Protein AF-A0A6J0TXC7-F1 (afdb_monomer_lite)

Secondary structure (DSSP, 8-state):
--HHHHHHHHHHHHHHHHHHHH-----TTHHHHHHHHHHHHHHHHHHHHHHHHHHHHH--SHHHHHHHHHHTTTSGGGS-----SS--HHHHHHHHHHHHHHHH-TT---

Sequence (110 aa):
MSVAGLKKQFHKATQKVSEKVGGAEGTKLDEDFKEMERKVDVTSRAVMEIMTKTIEYLQPNPASRAKLSMLNTMSKIRGQEKGPGYPQAEALLAEAMLKFGRELGDDCNF

Structure (mmCIF, N/CA/C/O backbone):
data_AF-A0A6J0TXC7-F1
#
_entry.id   AF-A0A6J0TXC7-F1
#
loop_
_atom_site.group_PDB
_atom_site.id
_atom_site.type_symbol
_atom_site.label_atom_id
_atom_site.label_alt_id
_atom_site.label_comp_id
_atom_site.label_asym_id
_atom_site.label_entity_id
_atom_site.label_seq_id
_atom_site.pdbx_PDB_ins_code
_atom_site.Cartn_x
_atom_site.Cartn_y
_atom_site.Cartn_z
_atom_site.occupancy
_atom_site.B_iso_or_equiv
_atom_site.auth_seq_id
_atom_site.auth_comp_id
_atom_site.auth_asym_id
_atom_site.auth_atom_id
_atom_site.pdbx_PDB_model_num
ATOM 1 N N . MET A 1 1 ? -25.250 -21.467 71.289 1.00 49.56 1 MET A N 1
ATOM 2 C CA . MET A 1 1 ? -25.595 -20.636 70.113 1.00 49.56 1 MET A CA 1
ATOM 3 C C . MET A 1 1 ? -25.195 -21.387 68.850 1.00 49.56 1 MET A C 1
ATOM 5 O O . MET A 1 1 ? -24.074 -21.865 68.780 1.00 49.56 1 MET A O 1
ATOM 9 N N . SER A 1 2 ? -26.135 -21.606 67.927 1.00 54.31 2 SER A N 1
ATOM 10 C CA . SER A 1 2 ? -26.016 -22.598 66.844 1.00 54.31 2 SER A CA 1
ATOM 11 C C . SER A 1 2 ? -25.156 -22.110 65.669 1.00 54.31 2 SER A C 1
ATOM 13 O O . SER A 1 2 ? -25.415 -21.049 65.101 1.00 54.31 2 SER A O 1
ATOM 15 N N . VAL A 1 3 ? -24.177 -22.927 65.264 1.00 60.78 3 VAL A N 1
ATOM 16 C CA . VAL A 1 3 ? -23.263 -22.723 64.116 1.00 60.78 3 VAL A CA 1
ATOM 17 C C . VAL A 1 3 ? -24.025 -22.509 62.795 1.00 60.78 3 VAL A C 1
ATOM 19 O O . VAL A 1 3 ? -23.554 -21.813 61.894 1.00 60.78 3 VAL A O 1
ATOM 22 N N . ALA A 1 4 ? -25.255 -23.025 62.700 1.00 62.44 4 ALA A N 1
ATOM 23 C CA . ALA A 1 4 ? -26.138 -22.820 61.553 1.00 62.44 4 ALA A CA 1
ATOM 24 C C . ALA A 1 4 ? -26.588 -21.354 61.390 1.00 62.44 4 ALA A C 1
ATOM 26 O O . ALA A 1 4 ? -26.753 -20.876 60.267 1.00 62.44 4 ALA A O 1
ATOM 27 N N . GLY A 1 5 ? -26.741 -20.615 62.495 1.00 70.00 5 GLY A N 1
ATOM 28 C CA . GLY A 1 5 ? -27.095 -19.194 62.464 1.00 70.00 5 GLY A CA 1
ATOM 29 C C . GLY A 1 5 ? -25.975 -18.331 61.883 1.00 70.00 5 GLY A C 1
ATOM 30 O O . GLY A 1 5 ? -26.246 -17.412 61.113 1.00 70.00 5 GLY A O 1
ATOM 31 N N . LEU A 1 6 ? -24.717 -18.678 62.174 1.00 71.12 6 LEU A N 1
ATOM 32 C CA . LEU A 1 6 ? -23.540 -17.940 61.712 1.00 71.12 6 LEU A CA 1
ATOM 33 C C . LEU A 1 6 ? -23.332 -18.083 60.195 1.00 71.12 6 LEU A C 1
ATOM 35 O O . LEU A 1 6 ? -23.124 -17.084 59.509 1.00 71.12 6 LEU A O 1
ATOM 39 N N . LYS A 1 7 ? -23.490 -19.298 59.643 1.00 71.44 7 LYS A N 1
ATOM 40 C CA . LYS A 1 7 ? -23.459 -19.525 58.183 1.00 71.44 7 LYS A CA 1
ATOM 41 C C . LYS A 1 7 ? -24.547 -18.737 57.452 1.00 71.44 7 LYS A C 1
ATOM 43 O O . LYS A 1 7 ? -24.287 -18.158 56.400 1.00 71.44 7 LYS A O 1
ATOM 48 N N . LYS A 1 8 ? -25.753 -18.676 58.024 1.00 78.25 8 LYS A N 1
ATOM 49 C CA . LYS A 1 8 ? -26.885 -17.944 57.438 1.00 78.25 8 LYS A CA 1
ATOM 50 C C . LYS A 1 8 ? -26.640 -16.431 57.421 1.00 78.25 8 LYS A C 1
ATOM 52 O O . LYS A 1 8 ? -27.018 -15.764 56.463 1.00 78.25 8 LYS A O 1
ATOM 57 N N . GLN A 1 9 ? -25.970 -15.904 58.448 1.00 78.19 9 GLN A N 1
ATOM 58 C CA . GLN A 1 9 ? -25.542 -14.502 58.493 1.00 78.19 9 GLN A CA 1
ATOM 59 C C . GLN A 1 9 ? -24.419 -14.213 57.487 1.00 78.19 9 GLN A C 1
ATOM 61 O O . GLN A 1 9 ? -24.481 -13.199 56.797 1.00 78.19 9 GLN A O 1
ATOM 66 N N . PHE A 1 10 ? -23.455 -15.126 57.321 1.00 76.94 10 PHE A N 1
ATOM 67 C CA . PHE A 1 10 ? -22.400 -14.995 56.310 1.00 76.94 10 PHE A CA 1
ATOM 68 C C . PHE A 1 10 ? -22.957 -14.972 54.887 1.00 76.94 10 PHE A C 1
ATOM 70 O O . PHE A 1 10 ? -22.620 -14.075 54.127 1.00 76.94 10 PHE A O 1
ATOM 77 N N . HIS A 1 11 ? -23.868 -15.883 54.535 1.00 77.06 11 HIS A N 1
ATOM 78 C CA . HIS A 1 11 ? -24.515 -15.850 53.220 1.00 77.06 11 HIS A CA 1
ATOM 79 C C . HIS A 1 11 ? -25.343 -14.583 52.999 1.00 77.06 11 HIS A C 1
ATOM 81 O O . HIS A 1 11 ? -25.301 -14.025 51.910 1.00 77.06 11 HIS A O 1
ATOM 87 N N . LYS A 1 12 ? -26.023 -14.064 54.029 1.00 79.38 12 LYS A N 1
ATOM 88 C CA . LYS A 1 12 ? -26.710 -12.765 53.938 1.00 79.38 12 LYS A CA 1
ATOM 89 C C . LYS A 1 12 ? -25.747 -11.602 53.706 1.00 79.38 12 LYS A C 1
ATOM 91 O O . LYS A 1 12 ? -26.089 -10.673 52.980 1.00 79.38 12 LYS A O 1
ATOM 96 N N . ALA A 1 13 ? -24.569 -11.634 54.324 1.00 76.25 13 ALA A N 1
ATOM 97 C CA . ALA A 1 13 ? -23.537 -10.627 54.114 1.00 76.25 13 ALA A CA 1
ATOM 98 C C . ALA A 1 13 ? -22.942 -10.733 52.702 1.00 76.25 13 ALA A C 1
ATOM 100 O O . ALA A 1 13 ? -22.890 -9.730 51.998 1.00 76.25 13 ALA A O 1
ATOM 101 N N . THR A 1 14 ? -22.586 -11.939 52.252 1.00 74.81 14 THR A N 1
ATOM 102 C CA . THR A 1 14 ? -22.084 -12.191 50.893 1.00 74.81 14 THR A CA 1
ATOM 103 C C . THR A 1 14 ? -23.108 -11.802 49.834 1.00 74.81 14 THR A C 1
ATOM 105 O O . THR A 1 14 ? -22.744 -11.157 48.860 1.00 74.81 14 THR A O 1
ATOM 108 N N . GLN A 1 15 ? -24.389 -12.107 50.045 1.00 72.38 15 GLN A N 1
ATOM 109 C CA . GLN A 1 15 ? -25.463 -11.718 49.137 1.00 72.38 15 GLN A CA 1
ATOM 110 C C . GLN A 1 15 ? -25.644 -10.196 49.097 1.00 72.38 15 GLN A C 1
ATOM 112 O O . GLN A 1 15 ? -25.663 -9.626 48.015 1.00 72.38 15 GLN A O 1
ATOM 117 N N . LYS A 1 16 ? -25.655 -9.508 50.249 1.00 72.88 16 LYS A N 1
ATOM 118 C CA . LYS A 1 16 ? -25.703 -8.035 50.287 1.00 72.88 16 LYS A CA 1
ATOM 119 C C . LYS A 1 16 ? -24.500 -7.375 49.615 1.00 72.88 16 LYS A C 1
ATOM 121 O O . LYS A 1 16 ? -24.652 -6.304 49.038 1.00 72.88 16 LYS A O 1
ATOM 126 N N . VAL A 1 17 ? -23.312 -7.972 49.716 1.00 70.62 17 VAL A N 1
ATOM 127 C CA . VAL A 1 17 ? -22.106 -7.483 49.033 1.00 70.62 17 VAL A CA 1
ATOM 128 C C . VAL A 1 17 ? -22.197 -7.770 47.537 1.00 70.62 17 VAL A C 1
ATOM 130 O O . VAL A 1 17 ? -21.935 -6.874 46.752 1.00 70.62 17 VAL A O 1
ATOM 133 N N . SER A 1 18 ? -22.646 -8.956 47.126 1.00 67.62 18 SER A N 1
ATOM 134 C CA . SER A 1 18 ? -22.841 -9.301 45.714 1.00 67.62 18 SER A CA 1
ATOM 135 C C . SER A 1 18 ? -23.923 -8.451 45.048 1.00 67.62 18 SER A C 1
ATOM 137 O O . SER A 1 18 ? -23.771 -8.086 43.893 1.00 67.62 18 SER A O 1
ATOM 139 N N . GLU A 1 19 ? -24.989 -8.092 45.760 1.00 66.06 19 GLU A N 1
ATOM 140 C CA . GLU A 1 19 ? -26.047 -7.210 45.254 1.00 66.06 19 GLU A CA 1
ATOM 141 C C . GLU A 1 19 ? -25.601 -5.738 45.238 1.00 66.06 19 GLU A C 1
ATOM 143 O O . GLU A 1 19 ? -25.954 -5.006 44.322 1.00 66.06 19 GLU A O 1
ATOM 148 N N . LYS A 1 20 ? -24.769 -5.291 46.194 1.00 64.88 20 LYS A N 1
ATOM 149 C CA . LYS A 1 20 ? -24.193 -3.929 46.176 1.00 64.88 20 LYS A CA 1
ATOM 150 C C . LYS A 1 20 ? -23.044 -3.746 45.187 1.00 64.88 20 LYS A C 1
ATOM 152 O O . LYS A 1 20 ? -22.862 -2.641 44.693 1.00 64.88 20 LYS A O 1
ATOM 157 N N . VAL A 1 21 ? -22.235 -4.779 44.969 1.00 59.06 21 VAL A N 1
ATOM 158 C CA . VAL A 1 21 ? -21.021 -4.728 44.136 1.00 59.06 21 VAL A CA 1
ATOM 159 C C . VAL A 1 21 ? -21.298 -5.255 42.726 1.00 59.06 21 VAL A C 1
ATOM 161 O O . VAL A 1 21 ? -20.737 -4.738 41.771 1.00 59.06 21 VAL A O 1
ATOM 164 N N . GLY A 1 22 ? -22.183 -6.244 42.580 1.00 57.00 22 GLY A N 1
ATOM 165 C CA . GLY A 1 22 ? -22.575 -6.844 41.299 1.00 57.00 22 GLY A CA 1
ATOM 166 C C . GLY A 1 22 ? -23.926 -6.373 40.752 1.00 57.00 22 GLY A C 1
ATOM 167 O O . GLY A 1 22 ? -24.291 -6.773 39.655 1.00 57.00 22 GLY A O 1
ATOM 168 N N . GLY A 1 23 ? -24.666 -5.536 41.492 1.00 54.50 23 GLY A N 1
ATOM 169 C CA . GLY A 1 23 ? -25.916 -4.907 41.044 1.00 54.50 23 GLY A CA 1
ATOM 170 C C . GLY A 1 23 ? -25.723 -3.568 40.333 1.00 54.50 23 GLY A C 1
ATOM 171 O O . GLY A 1 23 ? -26.700 -2.874 40.062 1.00 54.50 23 GLY A O 1
ATOM 172 N N . ALA A 1 24 ? -24.477 -3.185 40.039 1.00 56.75 24 ALA A N 1
ATOM 173 C CA . ALA A 1 24 ? -24.224 -2.155 39.048 1.00 56.75 24 ALA A CA 1
ATOM 174 C C . ALA A 1 24 ? -24.585 -2.755 37.685 1.00 56.75 24 ALA A C 1
ATOM 176 O O . ALA A 1 24 ? -23.735 -3.320 37.000 1.00 56.75 24 ALA A O 1
ATOM 177 N N . GLU A 1 25 ? -25.871 -2.685 37.326 1.00 56.62 25 GLU A N 1
ATOM 178 C CA . GLU A 1 25 ? -26.272 -2.703 35.925 1.00 56.62 25 GLU A CA 1
ATOM 179 C C . GLU A 1 25 ? -25.296 -1.772 35.207 1.00 56.62 25 GLU A C 1
ATOM 181 O O . GLU A 1 25 ? -25.170 -0.602 35.589 1.00 56.62 25 GLU A O 1
ATOM 186 N N . GLY A 1 26 ? -24.520 -2.327 34.267 1.00 58.62 26 GLY A N 1
ATOM 187 C CA . GLY A 1 26 ? -23.581 -1.548 33.471 1.00 58.62 26 GLY A CA 1
ATOM 188 C C . GLY A 1 26 ? -24.291 -0.283 33.020 1.00 58.62 26 GLY A C 1
ATOM 189 O O . GLY A 1 26 ? -25.472 -0.322 32.654 1.00 58.62 26 GLY A O 1
ATOM 190 N N . THR A 1 27 ? -23.619 0.861 33.151 1.00 58.78 27 THR A N 1
ATOM 191 C CA . THR A 1 27 ? -24.238 2.129 32.765 1.00 58.78 27 THR A CA 1
ATOM 192 C C . THR A 1 27 ? -24.777 1.980 31.341 1.00 58.78 27 THR A C 1
ATOM 194 O O . THR A 1 27 ? -24.183 1.258 30.547 1.00 58.78 27 THR A O 1
ATOM 197 N N . LYS A 1 28 ? -25.894 2.628 30.988 1.00 58.88 28 LYS A N 1
ATOM 198 C CA . LYS A 1 28 ? -26.496 2.527 29.636 1.00 58.88 28 LYS A CA 1
ATOM 199 C C . LYS A 1 28 ? -25.488 2.686 28.483 1.00 58.88 28 LYS A C 1
ATOM 201 O O . LYS A 1 28 ? -25.760 2.234 27.382 1.00 58.88 28 LYS A O 1
ATOM 206 N N . LEU A 1 29 ? -24.359 3.331 28.765 1.00 61.84 29 LEU A N 1
ATOM 207 C CA . LEU A 1 29 ? -23.272 3.637 27.852 1.00 61.84 29 LEU A CA 1
ATOM 208 C C . LEU A 1 29 ? -22.222 2.517 27.724 1.00 61.84 29 LEU A C 1
ATOM 210 O O . LEU A 1 29 ? -21.389 2.616 26.836 1.00 61.84 29 LEU A O 1
ATOM 214 N N . ASP A 1 30 ? -22.212 1.470 28.558 1.00 73.69 30 ASP A N 1
ATOM 215 C CA . ASP A 1 30 ? -21.199 0.396 28.497 1.00 73.69 30 ASP A CA 1
ATOM 216 C C . ASP A 1 30 ? -21.228 -0.341 27.154 1.00 73.69 30 ASP A C 1
ATOM 218 O O . ASP A 1 30 ? -20.181 -0.620 26.571 1.00 73.69 30 ASP A O 1
ATOM 222 N N . GLU A 1 31 ? -22.422 -0.637 26.639 1.00 79.38 31 GLU A N 1
ATOM 223 C CA . GLU A 1 31 ? -22.571 -1.257 25.320 1.00 79.38 31 GLU A CA 1
ATOM 224 C C . GLU A 1 31 ? -22.187 -0.285 24.195 1.00 79.38 31 GLU A C 1
ATOM 226 O O . GLU A 1 31 ? -21.511 -0.692 23.250 1.00 79.38 31 GLU A O 1
ATOM 231 N N . ASP A 1 32 ? -22.494 1.010 24.339 1.00 82.81 32 ASP A N 1
ATOM 232 C CA . ASP A 1 32 ? -22.060 2.046 23.392 1.00 82.81 32 ASP A CA 1
ATOM 233 C C . ASP A 1 32 ? -20.527 2.185 23.381 1.00 82.81 32 ASP A C 1
ATOM 235 O O . ASP A 1 32 ? -19.914 2.298 22.318 1.00 82.81 32 ASP A O 1
ATOM 239 N N . PHE A 1 33 ? -19.878 2.134 24.550 1.00 84.56 33 PHE A N 1
ATOM 240 C CA . PHE A 1 33 ? -18.421 2.172 24.680 1.00 84.56 33 PHE A CA 1
ATOM 241 C C . PHE A 1 33 ? -17.766 0.937 24.070 1.00 84.56 33 PHE A C 1
ATOM 243 O O . PHE A 1 33 ? -16.805 1.088 23.316 1.00 84.56 33 PHE A O 1
ATOM 250 N N . LYS A 1 34 ? -18.306 -0.264 24.310 1.00 87.38 34 LYS A N 1
ATOM 251 C CA . LYS A 1 34 ? -17.825 -1.496 23.663 1.00 87.38 34 LYS A CA 1
ATOM 252 C C . LYS A 1 34 ? -18.015 -1.454 22.149 1.00 87.38 34 LYS A C 1
ATOM 254 O O . LYS A 1 34 ? -17.144 -1.898 21.400 1.00 87.38 34 LYS A O 1
ATOM 259 N N . GLU A 1 35 ? -19.134 -0.916 21.664 1.00 87.62 35 GLU A N 1
ATOM 260 C CA . GLU A 1 35 ? -19.368 -0.786 20.227 1.00 87.62 35 GLU A CA 1
ATOM 261 C C . GLU A 1 35 ? -18.406 0.229 19.594 1.00 87.62 35 GLU A C 1
ATOM 263 O O . GLU A 1 35 ? -17.851 -0.034 18.521 1.00 87.62 35 GLU A O 1
ATOM 268 N N . MET A 1 36 ? -18.173 1.366 20.255 1.00 89.31 36 MET A N 1
ATOM 269 C CA . MET A 1 36 ? -17.193 2.364 19.827 1.00 89.31 36 MET A CA 1
ATOM 270 C C . MET A 1 36 ? -15.777 1.792 19.822 1.00 89.31 36 MET A C 1
ATOM 272 O O . MET A 1 36 ? -15.078 1.944 18.822 1.00 89.31 36 MET A O 1
ATOM 276 N N . GLU A 1 37 ? -15.372 1.085 20.875 1.00 87.75 37 GLU A N 1
ATOM 277 C CA . GLU A 1 37 ? -14.077 0.405 20.951 1.00 87.75 37 GLU A CA 1
ATOM 278 C C . GLU A 1 37 ? -13.908 -0.570 19.781 1.00 87.75 37 GLU A C 1
ATOM 280 O O . GLU A 1 37 ? -12.921 -0.498 19.047 1.00 87.75 37 GLU A O 1
ATOM 285 N N . ARG A 1 38 ? -14.918 -1.409 19.518 1.00 93.25 38 ARG A N 1
ATOM 286 C CA . ARG A 1 38 ? -14.912 -2.337 18.382 1.00 93.25 38 ARG A CA 1
ATOM 287 C C . ARG A 1 38 ? -14.780 -1.607 17.044 1.00 93.25 38 ARG A C 1
ATOM 289 O O . ARG A 1 38 ? -14.025 -2.047 16.179 1.00 93.25 38 ARG A O 1
ATOM 296 N N . LYS A 1 39 ? -15.518 -0.510 16.840 1.00 91.50 39 LYS A N 1
ATOM 297 C CA . LYS A 1 39 ? -15.447 0.290 15.604 1.00 91.50 39 LYS A CA 1
ATOM 298 C C . LYS A 1 39 ? -14.067 0.915 15.425 1.00 91.50 39 LYS A C 1
ATOM 300 O O . LYS A 1 39 ? -13.539 0.884 14.314 1.00 91.50 39 LYS A O 1
ATOM 305 N N . VAL A 1 40 ? -13.479 1.450 16.492 1.00 92.62 40 VAL A N 1
ATOM 306 C CA . VAL A 1 40 ? -12.137 2.043 16.467 1.00 92.62 40 VAL A CA 1
ATOM 307 C C . VAL A 1 40 ? -11.081 0.981 16.169 1.00 92.62 40 VAL A C 1
ATOM 309 O O . VAL A 1 40 ? -10.249 1.202 15.292 1.00 92.62 40 VAL A O 1
ATOM 312 N N . ASP A 1 41 ? -11.147 -0.187 16.810 1.00 89.50 41 ASP A N 1
ATOM 313 C CA . ASP A 1 41 ? -10.219 -1.293 16.553 1.00 89.50 41 ASP A CA 1
ATOM 314 C C . ASP A 1 41 ? -10.281 -1.771 15.093 1.00 89.50 41 ASP A C 1
ATOM 316 O O . ASP A 1 41 ? -9.260 -1.852 14.406 1.00 89.50 41 ASP A O 1
ATOM 320 N N . VAL A 1 42 ? -11.491 -2.014 14.575 1.00 93.00 42 VAL A N 1
ATOM 321 C CA . VAL A 1 42 ? -11.686 -2.417 13.174 1.00 93.00 42 VAL A CA 1
ATOM 322 C C . VAL A 1 42 ? -11.180 -1.338 12.219 1.00 93.00 42 VAL A C 1
ATOM 324 O O . VAL A 1 42 ? -10.506 -1.657 11.241 1.00 93.00 42 VAL A O 1
ATOM 327 N N . THR A 1 43 ? -11.457 -0.066 12.508 1.00 88.19 43 THR A N 1
ATOM 328 C CA . THR A 1 43 ? -10.995 1.056 11.678 1.00 88.19 43 THR A CA 1
ATOM 329 C C . THR A 1 43 ? -9.472 1.144 11.675 1.00 88.19 43 THR A C 1
ATOM 331 O O . THR A 1 43 ? -8.875 1.295 10.614 1.00 88.19 43 THR A O 1
ATOM 334 N N . SER A 1 44 ? -8.831 0.994 12.835 1.00 87.50 44 SER A N 1
ATOM 335 C CA . SER A 1 44 ? -7.372 1.015 12.967 1.00 87.50 44 SER A CA 1
ATOM 336 C C . SER A 1 44 ? -6.719 -0.080 12.121 1.00 87.50 44 SER A C 1
ATOM 338 O O . SER A 1 44 ? -5.831 0.197 11.310 1.00 87.50 44 SER A O 1
ATOM 340 N N . ARG A 1 45 ? -7.226 -1.317 12.224 1.00 90.25 45 ARG A N 1
ATOM 341 C CA . ARG A 1 45 ? -6.746 -2.447 11.417 1.00 90.25 45 ARG A CA 1
ATOM 342 C C . ARG A 1 45 ? -6.977 -2.223 9.923 1.00 90.25 45 ARG A C 1
ATOM 344 O O . ARG A 1 45 ? -6.052 -2.410 9.136 1.00 90.25 45 ARG A O 1
ATOM 351 N N . ALA A 1 46 ? -8.164 -1.752 9.541 1.00 87.62 46 ALA A N 1
ATOM 352 C CA . ALA A 1 46 ? -8.499 -1.470 8.148 1.00 87.62 46 ALA A CA 1
ATOM 353 C C . ALA A 1 46 ? -7.592 -0.389 7.540 1.00 87.62 46 ALA A C 1
ATOM 355 O O . ALA A 1 46 ? -7.105 -0.555 6.425 1.00 87.62 46 ALA A O 1
ATOM 356 N N . VAL A 1 47 ? -7.311 0.693 8.272 1.00 89.06 47 VAL A N 1
ATOM 357 C CA . VAL A 1 47 ? -6.415 1.763 7.806 1.00 89.06 47 VAL A CA 1
ATOM 358 C C . VAL A 1 47 ? -5.006 1.226 7.552 1.00 89.06 47 VAL A C 1
ATOM 360 O O . VAL A 1 47 ? -4.434 1.498 6.495 1.00 89.06 47 VAL A O 1
ATOM 363 N N . MET A 1 48 ? -4.452 0.432 8.474 1.00 84.88 48 MET A N 1
ATOM 364 C CA . MET A 1 48 ? -3.119 -0.158 8.292 1.00 84.88 48 MET A CA 1
ATOM 365 C C . MET A 1 48 ? -3.067 -1.121 7.102 1.00 84.88 48 MET A C 1
ATOM 367 O O . MET A 1 48 ? -2.107 -1.100 6.325 1.00 84.88 48 MET A O 1
ATOM 371 N N . GLU A 1 49 ? -4.094 -1.952 6.938 1.00 87.06 49 GLU A N 1
ATOM 372 C CA . GLU A 1 49 ? -4.150 -2.934 5.859 1.00 87.06 49 GLU A CA 1
ATOM 373 C C . GLU A 1 49 ? -4.316 -2.262 4.493 1.00 87.06 49 GLU A C 1
ATOM 375 O O . GLU A 1 49 ? -3.541 -2.541 3.578 1.00 87.06 49 GLU A O 1
ATOM 380 N N . ILE A 1 50 ? -5.249 -1.313 4.366 1.00 88.06 50 ILE A N 1
ATOM 381 C CA . ILE A 1 50 ? -5.462 -0.544 3.133 1.00 88.06 50 ILE A CA 1
ATOM 382 C C . ILE A 1 50 ? -4.189 0.207 2.749 1.00 88.06 50 ILE A C 1
ATOM 384 O O . ILE A 1 50 ? -3.793 0.183 1.583 1.00 88.06 50 ILE A O 1
ATOM 388 N N . MET A 1 51 ? -3.516 0.844 3.709 1.00 77.81 51 MET A N 1
ATOM 389 C CA . MET A 1 51 ? -2.270 1.562 3.448 1.00 77.81 51 MET A CA 1
ATOM 390 C C . MET A 1 51 ? -1.184 0.612 2.933 1.00 77.81 51 MET A C 1
ATOM 392 O O . MET A 1 51 ? -0.565 0.886 1.904 1.00 77.81 51 MET A O 1
ATOM 396 N N . THR A 1 52 ? -0.999 -0.533 3.596 1.00 78.75 52 THR A N 1
ATOM 397 C CA . THR A 1 52 ? -0.044 -1.569 3.171 1.00 78.75 52 THR A CA 1
ATOM 398 C C . THR A 1 52 ? -0.353 -2.067 1.762 1.00 78.75 52 THR A C 1
ATOM 400 O O . THR A 1 52 ? 0.523 -2.057 0.898 1.00 78.75 52 THR A O 1
ATOM 403 N N . LYS A 1 53 ? -1.608 -2.440 1.493 1.00 82.19 53 LYS A N 1
ATOM 404 C CA . LYS A 1 53 ? -2.044 -2.957 0.189 1.00 82.19 53 LYS A CA 1
ATOM 405 C C . LYS A 1 53 ? -1.923 -1.918 -0.921 1.00 82.19 53 LYS A C 1
ATOM 407 O O . LYS A 1 53 ? -1.534 -2.257 -2.033 1.00 82.19 53 LYS A O 1
ATOM 412 N N . THR A 1 54 ? -2.178 -0.650 -0.614 1.00 78.94 54 THR A N 1
ATOM 413 C CA . THR A 1 54 ? -1.988 0.457 -1.560 1.00 78.94 54 THR A CA 1
ATOM 414 C C . THR A 1 54 ? -0.509 0.632 -1.909 1.00 78.94 54 THR A C 1
ATOM 416 O O . THR A 1 54 ? -0.168 0.788 -3.078 1.00 78.94 54 THR A O 1
ATOM 419 N N . ILE A 1 55 ? 0.390 0.549 -0.923 1.00 78.00 55 ILE A N 1
ATOM 420 C CA . ILE A 1 55 ? 1.843 0.610 -1.143 1.00 78.00 55 ILE A CA 1
ATOM 421 C C . ILE A 1 55 ? 2.333 -0.592 -1.970 1.00 78.00 55 ILE A C 1
ATOM 423 O O . ILE A 1 55 ? 3.158 -0.425 -2.868 1.00 78.00 55 ILE A O 1
ATOM 427 N N . GLU A 1 56 ? 1.816 -1.794 -1.701 1.00 76.50 56 GLU A N 1
ATOM 428 C CA . GLU A 1 56 ? 2.107 -3.004 -2.484 1.00 76.50 56 GLU A CA 1
ATOM 429 C C . GLU A 1 56 ? 1.623 -2.896 -3.933 1.00 76.50 56 GLU A C 1
ATOM 431 O O . GLU A 1 56 ? 2.352 -3.293 -4.840 1.00 76.50 56 GLU A O 1
ATOM 436 N N . TYR A 1 57 ? 0.430 -2.333 -4.147 1.00 75.69 57 TYR A N 1
ATOM 437 C CA . TYR A 1 57 ? -0.147 -2.111 -5.472 1.00 75.69 57 TYR A CA 1
ATOM 438 C C . TYR A 1 57 ? 0.646 -1.079 -6.278 1.00 75.69 57 TYR A C 1
ATOM 440 O O . TYR A 1 57 ? 1.004 -1.331 -7.425 1.00 75.69 57 TYR A O 1
ATOM 448 N N . LEU A 1 58 ? 0.962 0.068 -5.669 1.00 75.75 58 LEU A N 1
ATOM 449 C CA . LEU A 1 58 ? 1.727 1.128 -6.327 1.00 75.75 58 LEU A CA 1
ATOM 450 C C . LEU A 1 58 ? 3.162 0.699 -6.630 1.00 75.75 58 LEU A C 1
ATOM 452 O O . LEU A 1 58 ? 3.754 1.187 -7.588 1.00 75.75 58 LEU A O 1
ATOM 456 N N . GLN A 1 59 ? 3.748 -0.161 -5.794 1.00 80.00 59 GLN A N 1
ATOM 457 C CA . GLN A 1 59 ? 5.120 -0.636 -5.946 1.00 80.00 59 GLN A CA 1
ATOM 458 C C . GLN A 1 59 ? 5.202 -2.149 -5.680 1.00 80.00 59 GLN A C 1
ATOM 460 O O . GLN A 1 59 ? 5.537 -2.587 -4.566 1.00 80.00 59 GLN A O 1
ATOM 465 N N . PRO A 1 60 ? 4.947 -2.975 -6.716 1.00 78.50 60 PRO A N 1
ATOM 466 C CA . PRO A 1 60 ? 5.038 -4.431 -6.612 1.00 78.50 60 PRO A CA 1
ATOM 467 C C . PRO A 1 60 ? 6.458 -4.916 -6.298 1.00 78.50 60 PRO A C 1
ATOM 469 O O . PRO A 1 60 ? 6.629 -5.920 -5.609 1.00 78.50 60 PRO A O 1
ATOM 472 N N . ASN A 1 61 ? 7.482 -4.178 -6.744 1.00 80.31 61 ASN A N 1
ATOM 473 C CA . ASN A 1 61 ? 8.884 -4.482 -6.468 1.00 80.31 61 ASN A CA 1
ATOM 474 C C . ASN A 1 61 ? 9.249 -4.171 -4.994 1.00 80.31 61 ASN A C 1
ATOM 476 O O . ASN A 1 61 ? 9.198 -3.001 -4.597 1.00 80.31 61 ASN A O 1
ATOM 480 N N . PRO A 1 62 ? 9.697 -5.164 -4.194 1.00 79.19 62 PRO A N 1
ATOM 481 C CA . PRO A 1 62 ? 10.081 -4.966 -2.793 1.00 79.19 62 PRO A CA 1
ATOM 482 C C . PRO A 1 62 ? 11.180 -3.913 -2.570 1.00 79.19 62 PRO A C 1
ATOM 484 O O . PRO A 1 62 ? 11.134 -3.176 -1.585 1.00 79.19 62 PRO A O 1
ATOM 487 N N . ALA A 1 63 ? 12.147 -3.798 -3.488 1.00 74.81 63 ALA A N 1
ATOM 488 C CA . ALA A 1 63 ? 13.251 -2.843 -3.365 1.00 74.81 63 ALA A CA 1
ATOM 489 C C . ALA A 1 63 ? 12.785 -1.389 -3.565 1.00 74.81 63 ALA A C 1
ATOM 491 O O . ALA A 1 63 ? 13.189 -0.490 -2.824 1.00 74.81 63 ALA A O 1
ATOM 492 N N . SER A 1 64 ? 11.895 -1.161 -4.535 1.00 71.56 64 SER A N 1
ATOM 493 C CA . SER A 1 64 ? 11.265 0.144 -4.776 1.00 71.56 64 SER A CA 1
ATOM 494 C C . SER A 1 64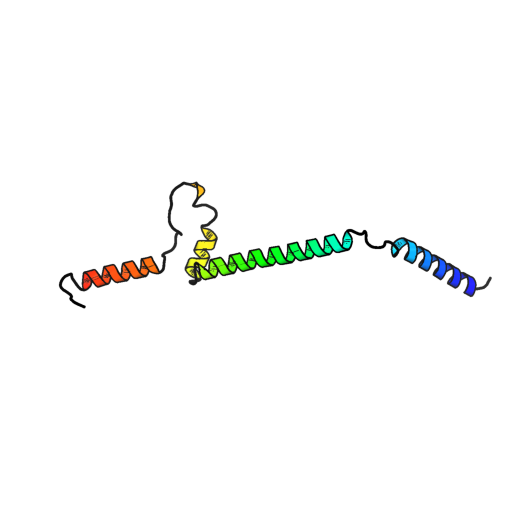 ? 10.295 0.514 -3.650 1.00 71.56 64 SER A C 1
ATOM 496 O O . SER A 1 64 ? 10.259 1.661 -3.205 1.00 71.56 64 SER A O 1
ATOM 498 N N . ARG A 1 65 ? 9.575 -0.475 -3.106 1.00 76.38 65 ARG A N 1
ATOM 499 C CA . ARG A 1 65 ? 8.647 -0.305 -1.980 1.00 76.38 65 ARG A CA 1
ATOM 500 C C . ARG A 1 65 ? 9.329 0.200 -0.710 1.00 76.38 65 ARG A C 1
ATOM 502 O O . ARG A 1 65 ? 8.840 1.141 -0.087 1.00 76.38 65 ARG A O 1
ATOM 509 N N . ALA A 1 66 ? 10.468 -0.391 -0.343 1.00 74.00 66 ALA A N 1
ATOM 510 C CA . ALA A 1 66 ? 11.235 0.038 0.827 1.00 74.00 66 ALA A CA 1
ATOM 511 C C . ALA A 1 66 ? 11.649 1.517 0.723 1.00 74.00 66 ALA A C 1
ATOM 513 O O . ALA A 1 66 ? 11.572 2.260 1.701 1.00 74.00 66 ALA A O 1
ATOM 514 N N . LYS A 1 67 ? 12.010 1.972 -0.484 1.00 70.25 67 LYS A N 1
ATOM 515 C CA . LYS A 1 67 ? 12.367 3.372 -0.742 1.00 70.25 67 LYS A CA 1
ATOM 516 C C . LYS A 1 67 ? 11.153 4.308 -0.715 1.00 70.25 67 LYS A C 1
ATOM 518 O O . LYS A 1 67 ? 11.263 5.395 -0.154 1.00 70.25 67 LYS A O 1
ATOM 523 N N . LEU A 1 68 ? 9.990 3.885 -1.223 1.00 69.25 68 LEU A N 1
ATOM 524 C CA . LEU A 1 68 ? 8.739 4.653 -1.113 1.00 69.25 68 LEU A CA 1
ATOM 525 C C . LEU A 1 68 ? 8.357 4.906 0.355 1.00 69.25 68 LEU A C 1
ATOM 527 O O . LEU A 1 68 ? 7.991 6.026 0.710 1.00 69.25 68 LEU A O 1
ATOM 531 N N . SER A 1 69 ? 8.505 3.896 1.220 1.00 66.50 69 SER A N 1
ATOM 532 C CA . SER A 1 69 ? 8.244 4.042 2.658 1.00 66.50 69 SER A CA 1
ATOM 533 C C . SER A 1 69 ? 9.158 5.073 3.334 1.00 66.50 69 SER A C 1
ATOM 535 O O . SER A 1 69 ? 8.758 5.666 4.332 1.00 66.50 69 SER A O 1
ATOM 537 N N . MET A 1 70 ? 10.369 5.298 2.811 1.00 65.62 70 MET A N 1
ATOM 538 C CA . MET A 1 70 ? 11.345 6.238 3.380 1.00 65.62 70 MET A CA 1
ATOM 539 C C . MET A 1 70 ? 11.187 7.682 2.872 1.00 65.62 70 MET A C 1
ATOM 541 O O . MET A 1 70 ? 11.669 8.610 3.518 1.00 65.62 70 MET A O 1
ATOM 545 N N . LEU A 1 71 ? 10.520 7.905 1.734 1.00 59.69 71 LEU A N 1
ATOM 546 C CA . LEU A 1 71 ? 10.550 9.201 1.036 1.00 59.69 71 LEU A CA 1
ATOM 547 C C . LEU A 1 71 ? 9.350 10.118 1.299 1.00 59.69 71 LEU A C 1
ATOM 549 O O . LEU A 1 71 ? 9.394 11.298 0.944 1.00 59.69 71 LEU A O 1
ATOM 553 N N . ASN A 1 72 ? 8.307 9.629 1.972 1.00 56.59 72 ASN A N 1
ATOM 554 C CA . ASN A 1 72 ? 7.073 10.393 2.163 1.00 56.59 72 ASN A CA 1
ATOM 555 C C . ASN A 1 72 ? 7.140 11.501 3.231 1.00 56.59 72 ASN A C 1
ATOM 557 O O . ASN A 1 72 ? 6.265 12.364 3.231 1.00 56.59 72 ASN A O 1
ATOM 561 N N . THR A 1 73 ? 8.171 11.556 4.082 1.00 55.75 73 THR A N 1
ATOM 562 C CA . THR A 1 73 ? 8.188 12.521 5.203 1.00 55.75 73 THR A CA 1
ATOM 563 C C . THR A 1 73 ? 9.005 13.794 4.938 1.00 55.75 73 THR A C 1
ATOM 565 O O . THR A 1 73 ? 8.730 14.816 5.553 1.00 55.75 73 THR A O 1
ATOM 568 N N . MET A 1 74 ? 9.986 13.791 4.023 1.00 49.41 74 MET A N 1
ATOM 569 C CA . MET A 1 74 ? 10.977 14.889 3.941 1.00 49.41 74 MET A CA 1
ATOM 570 C C . MET A 1 74 ? 11.071 15.616 2.586 1.00 49.41 74 MET A C 1
ATOM 572 O O . MET A 1 74 ? 11.553 16.747 2.543 1.00 49.41 74 MET A O 1
ATOM 576 N N . SER A 1 75 ? 10.592 15.039 1.477 1.00 52.50 75 SER A N 1
ATOM 577 C CA . SER A 1 75 ? 10.854 15.606 0.136 1.00 52.50 75 SER A CA 1
ATOM 578 C C . SER A 1 75 ? 9.841 16.661 -0.335 1.00 52.50 75 SER A C 1
ATOM 580 O O . SER A 1 75 ? 10.201 17.543 -1.111 1.00 52.50 75 SER A O 1
ATOM 582 N N . LYS A 1 76 ? 8.593 16.640 0.158 1.00 55.47 76 LYS A N 1
ATOM 583 C CA . LYS A 1 76 ? 7.523 17.546 -0.319 1.00 55.47 76 LYS A CA 1
ATOM 584 C C . LYS A 1 76 ? 7.577 18.968 0.261 1.00 55.47 76 LYS A C 1
ATOM 586 O O . LYS A 1 76 ? 6.958 19.867 -0.292 1.00 55.47 76 LYS A O 1
ATOM 591 N N . ILE A 1 77 ? 8.335 19.197 1.336 1.00 56.41 77 ILE A N 1
ATOM 592 C CA . ILE A 1 77 ? 8.390 20.498 2.036 1.00 56.41 77 ILE A CA 1
ATOM 593 C C . ILE A 1 77 ? 9.212 21.545 1.259 1.00 56.41 77 ILE A C 1
ATOM 595 O O . ILE A 1 77 ? 9.015 22.743 1.433 1.00 56.41 77 ILE A O 1
ATOM 599 N N . ARG A 1 78 ? 10.122 21.121 0.370 1.00 58.38 78 ARG A N 1
ATOM 600 C CA . ARG A 1 78 ? 11.064 22.021 -0.325 1.00 58.38 78 ARG A CA 1
ATOM 601 C C . ARG A 1 78 ? 10.656 22.452 -1.738 1.00 58.38 78 ARG A C 1
ATOM 603 O O . ARG A 1 78 ? 11.454 23.106 -2.401 1.00 58.38 78 ARG A O 1
ATOM 610 N N . GLY A 1 79 ? 9.462 22.092 -2.216 1.00 53.50 79 GLY A N 1
ATOM 611 C CA . GLY A 1 79 ? 8.958 22.532 -3.529 1.00 53.50 79 GLY A CA 1
ATOM 612 C C . GLY A 1 79 ? 9.742 22.015 -4.746 1.00 53.50 79 GLY A C 1
ATOM 613 O O . GLY A 1 79 ? 9.484 22.443 -5.864 1.00 53.50 79 GLY A O 1
ATOM 614 N N . GLN A 1 80 ? 10.689 21.092 -4.555 1.00 50.75 80 GLN A N 1
ATOM 615 C CA . GLN A 1 80 ? 11.312 20.354 -5.648 1.00 50.75 80 GLN A CA 1
ATOM 616 C C . GLN A 1 80 ? 10.559 19.036 -5.806 1.00 50.75 80 GLN A C 1
ATOM 618 O O . GLN A 1 80 ? 10.699 18.152 -4.959 1.00 50.75 80 GLN A O 1
ATOM 623 N N . GLU A 1 81 ? 9.792 18.886 -6.889 1.00 53.31 81 GLU A N 1
ATOM 624 C CA . GLU A 1 81 ? 9.323 17.576 -7.354 1.00 53.31 81 GLU A CA 1
ATOM 625 C C . GLU A 1 81 ? 10.5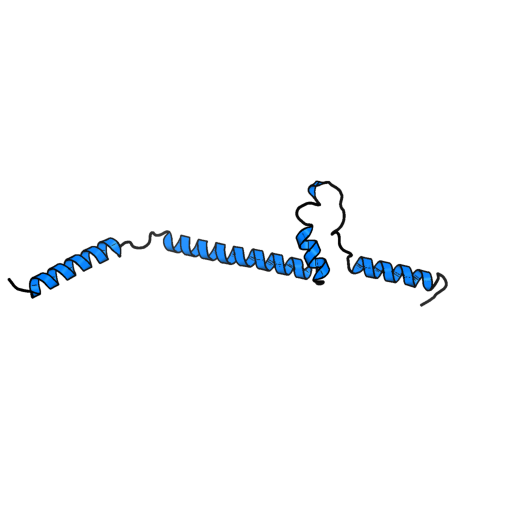27 16.762 -7.834 1.00 53.31 81 GLU A C 1
ATOM 627 O O . GLU A 1 81 ? 10.780 16.563 -9.018 1.00 53.31 81 GLU A O 1
ATOM 632 N N . LYS A 1 82 ? 11.330 16.289 -6.886 1.00 57.19 82 LYS A N 1
ATOM 633 C CA . LYS A 1 82 ? 12.152 15.122 -7.143 1.00 57.19 82 LYS A CA 1
ATOM 634 C C . LYS A 1 82 ? 11.188 13.959 -7.046 1.00 57.19 82 LYS A C 1
ATOM 636 O O . LYS A 1 82 ? 10.569 13.759 -6.000 1.00 57.19 82 LYS A O 1
ATOM 641 N N . GLY A 1 83 ? 11.030 13.252 -8.162 1.00 62.97 83 GLY A N 1
ATOM 642 C CA . GLY A 1 83 ? 10.290 12.001 -8.219 1.00 62.97 83 GLY A CA 1
ATOM 643 C C . GLY A 1 83 ? 10.747 11.028 -7.124 1.00 62.97 83 GLY A C 1
ATOM 644 O O . GLY A 1 83 ? 11.666 11.317 -6.356 1.00 62.97 83 GLY A O 1
ATOM 645 N N . PRO A 1 84 ? 10.141 9.845 -7.036 1.00 64.75 84 PRO A N 1
ATOM 646 C CA . PRO A 1 84 ? 10.167 8.999 -5.847 1.00 64.75 84 PRO A CA 1
ATOM 647 C C . PRO A 1 84 ? 11.539 8.399 -5.475 1.00 64.75 84 PRO A C 1
ATOM 649 O O . PRO A 1 84 ? 11.576 7.452 -4.717 1.00 64.75 84 PRO A O 1
ATOM 652 N N . GLY A 1 85 ? 12.683 8.906 -5.951 1.00 68.69 85 GLY A N 1
ATOM 653 C CA . GLY A 1 85 ? 14.028 8.543 -5.477 1.00 68.69 85 GLY A CA 1
ATOM 654 C C . GLY A 1 85 ? 14.463 7.113 -5.813 1.00 68.69 85 GLY A C 1
ATOM 655 O O . GLY A 1 85 ? 15.521 6.657 -5.375 1.00 68.69 85 GLY A O 1
ATOM 656 N N . TYR A 1 86 ? 13.656 6.400 -6.594 1.00 71.62 86 TYR A N 1
ATOM 657 C CA . TYR A 1 86 ? 13.931 5.079 -7.135 1.00 71.62 86 TYR A CA 1
ATOM 658 C C . TYR A 1 86 ? 13.427 4.992 -8.582 1.00 71.62 86 TYR A C 1
ATOM 660 O O . TYR A 1 86 ? 12.457 5.676 -8.931 1.00 71.62 86 TYR A O 1
ATOM 668 N N . PRO A 1 87 ? 14.088 4.187 -9.433 1.00 72.38 87 PRO A N 1
ATOM 669 C CA . PRO A 1 87 ? 13.702 4.059 -10.832 1.00 72.38 87 PRO A CA 1
ATOM 670 C C . PRO A 1 87 ? 12.312 3.421 -10.948 1.00 72.38 87 PRO A C 1
ATOM 672 O O . PRO A 1 87 ? 12.030 2.413 -10.294 1.00 72.38 87 PRO A O 1
ATOM 675 N N . GLN A 1 88 ? 11.442 4.026 -11.761 1.00 81.88 88 GLN A N 1
ATOM 676 C CA . GLN A 1 88 ? 10.159 3.431 -12.146 1.00 81.88 88 GLN A CA 1
ATOM 677 C C . GLN A 1 88 ? 10.382 2.364 -13.221 1.00 81.88 88 GLN A C 1
ATOM 679 O O . GLN A 1 88 ? 11.331 2.457 -14.003 1.00 81.88 88 GLN A O 1
ATOM 684 N N . ALA A 1 89 ? 9.504 1.363 -13.278 1.00 78.12 89 ALA A N 1
ATOM 685 C CA . ALA A 1 89 ? 9.606 0.295 -14.271 1.00 78.12 89 ALA A CA 1
ATOM 686 C C . ALA A 1 89 ? 9.491 0.849 -15.702 1.00 78.12 89 ALA A C 1
ATOM 688 O O . ALA A 1 89 ? 10.253 0.455 -16.581 1.00 78.12 89 ALA A O 1
ATOM 689 N N . GLU A 1 90 ? 8.608 1.824 -15.908 1.00 79.56 90 GLU A N 1
ATOM 690 C CA . GLU A 1 90 ? 8.405 2.521 -17.176 1.00 79.56 90 GLU A CA 1
ATOM 691 C C . GLU A 1 90 ? 9.651 3.304 -17.597 1.00 79.56 90 GLU A C 1
ATOM 693 O O . GLU A 1 90 ? 9.997 3.317 -18.774 1.00 79.56 90 GLU A O 1
ATOM 698 N N . ALA A 1 91 ? 10.360 3.915 -16.642 1.00 84.06 91 ALA A N 1
ATOM 699 C CA . ALA A 1 91 ? 11.595 4.642 -16.924 1.00 84.06 91 ALA A CA 1
ATOM 700 C C . ALA A 1 91 ? 12.716 3.691 -17.372 1.00 84.06 91 ALA A C 1
ATOM 702 O O . ALA A 1 91 ? 13.386 3.961 -18.363 1.00 84.06 91 ALA A O 1
ATOM 703 N N . LEU A 1 92 ? 12.876 2.548 -16.694 1.00 83.38 92 LEU A N 1
ATOM 704 C CA . LEU A 1 92 ? 13.856 1.527 -17.084 1.00 83.38 92 LEU A CA 1
ATOM 705 C C . LEU A 1 92 ? 13.532 0.917 -18.454 1.00 83.38 92 LEU A C 1
ATOM 707 O O . LEU A 1 92 ? 14.434 0.690 -19.261 1.00 83.38 92 LEU A O 1
ATOM 711 N N . LEU A 1 93 ? 12.248 0.675 -18.733 1.00 84.88 93 LEU A N 1
ATOM 712 C CA . LEU A 1 93 ? 11.801 0.220 -20.046 1.00 84.88 93 LEU A CA 1
ATOM 713 C C . LEU A 1 93 ? 12.101 1.270 -21.120 1.00 84.88 93 LEU A C 1
ATOM 715 O O . LEU A 1 93 ? 12.646 0.923 -22.163 1.00 84.88 93 LEU A O 1
ATOM 719 N N . ALA A 1 94 ? 11.800 2.544 -20.860 1.00 89.88 94 ALA A N 1
ATOM 720 C CA . ALA A 1 94 ? 12.092 3.634 -21.782 1.00 89.88 94 ALA A CA 1
ATOM 721 C C . ALA A 1 94 ? 13.597 3.754 -22.066 1.00 89.88 94 ALA A C 1
ATOM 723 O O . ALA A 1 94 ? 13.984 3.899 -23.221 1.00 89.88 94 ALA A O 1
ATOM 724 N N . GLU A 1 95 ? 14.458 3.635 -21.051 1.00 90.62 95 GLU A N 1
ATOM 725 C CA . GLU A 1 95 ? 15.915 3.627 -21.235 1.00 90.62 95 GLU A CA 1
ATOM 726 C C . GLU A 1 95 ? 16.374 2.468 -22.127 1.00 90.62 95 GLU A C 1
ATOM 728 O O . GLU A 1 95 ? 17.167 2.678 -23.047 1.00 90.62 95 GLU A O 1
ATOM 733 N N . ALA A 1 96 ? 15.848 1.259 -21.902 1.00 89.44 96 ALA A N 1
ATOM 734 C CA . ALA A 1 96 ? 16.157 0.102 -22.736 1.00 89.44 96 ALA A CA 1
ATOM 735 C C . ALA A 1 96 ? 15.679 0.305 -24.182 1.00 89.44 96 ALA A C 1
ATOM 737 O O . ALA A 1 96 ? 16.448 0.099 -25.120 1.00 89.44 96 ALA A O 1
ATOM 738 N N . MET A 1 97 ? 14.439 0.766 -24.364 1.00 90.94 97 MET A N 1
ATOM 739 C CA . MET A 1 97 ? 13.857 1.043 -25.679 1.00 90.94 97 MET A CA 1
ATOM 740 C C . MET A 1 97 ? 14.642 2.114 -26.438 1.00 90.94 97 MET A C 1
ATOM 742 O O . MET A 1 97 ? 14.960 1.923 -27.605 1.00 90.94 97 MET A O 1
ATOM 746 N N . LEU A 1 98 ? 15.006 3.218 -25.783 1.00 92.12 98 LEU A N 1
ATOM 747 C CA . LEU A 1 98 ? 15.779 4.295 -26.403 1.00 92.12 98 LEU A CA 1
ATOM 748 C C . LEU A 1 98 ? 17.200 3.853 -26.754 1.00 92.12 98 LEU A C 1
ATOM 750 O O . LEU A 1 98 ? 17.711 4.222 -27.811 1.00 92.12 98 LEU A O 1
ATOM 754 N N . LYS A 1 99 ? 17.845 3.071 -25.881 1.00 93.44 99 LYS A N 1
ATOM 755 C CA . LYS A 1 99 ? 19.187 2.544 -26.133 1.00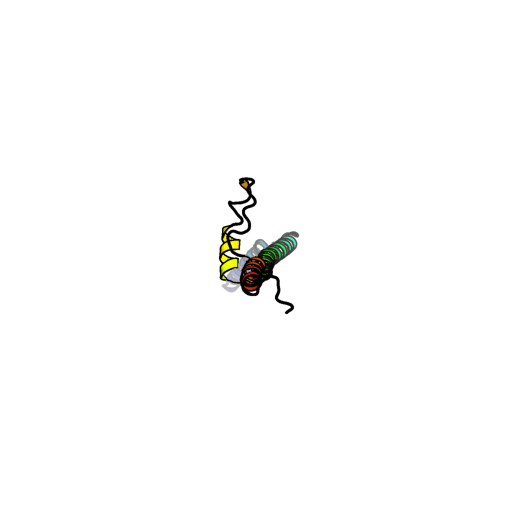 93.44 99 LYS A CA 1
ATOM 756 C C . LYS A 1 99 ? 19.188 1.631 -27.356 1.00 93.44 99 LYS A C 1
ATOM 758 O O . LYS A 1 99 ? 19.919 1.894 -28.306 1.00 93.44 99 LYS A O 1
ATOM 763 N N . PHE A 1 100 ? 18.361 0.588 -27.341 1.00 90.94 100 PHE A N 1
ATOM 764 C CA . PHE A 1 100 ? 18.347 -0.396 -28.421 1.00 90.94 100 PHE A CA 1
ATOM 765 C C 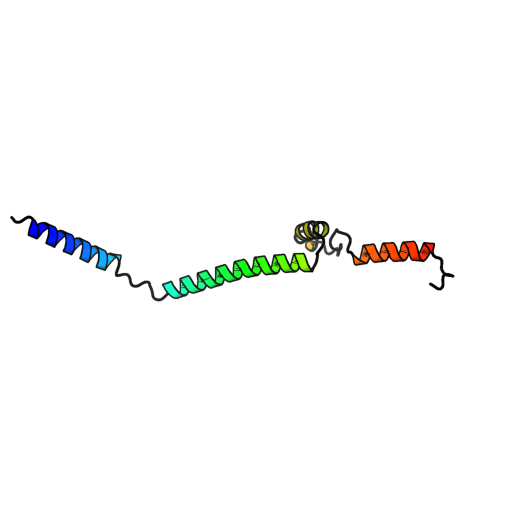. PHE A 1 100 ? 17.714 0.151 -29.703 1.00 90.94 100 PHE A C 1
ATOM 767 O O . PHE A 1 100 ? 18.157 -0.210 -30.786 1.00 90.94 100 PHE A O 1
ATOM 774 N N . GLY A 1 101 ? 16.759 1.081 -29.607 1.00 88.50 101 GLY A N 1
ATOM 775 C CA . GLY A 1 101 ? 16.220 1.797 -30.766 1.00 88.50 101 GLY A CA 1
ATOM 776 C C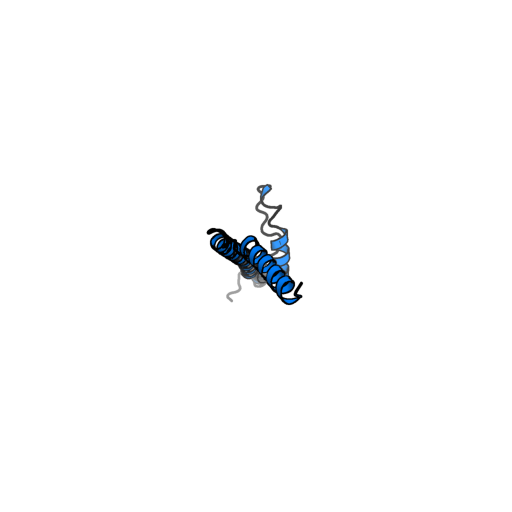 . GLY A 1 101 ? 17.284 2.626 -31.492 1.00 88.50 101 GLY A C 1
ATOM 777 O O . GLY A 1 101 ? 17.357 2.591 -32.714 1.00 88.50 101 GLY A O 1
ATOM 778 N N . ARG A 1 102 ? 18.179 3.300 -30.756 1.00 91.12 102 ARG A N 1
ATOM 779 C CA . ARG A 1 102 ? 19.332 3.991 -31.364 1.00 91.12 102 ARG A CA 1
ATOM 780 C C . ARG A 1 102 ? 20.354 3.030 -31.964 1.00 91.12 102 ARG A C 1
ATOM 782 O O . ARG A 1 102 ? 20.932 3.350 -32.994 1.00 91.12 102 ARG A O 1
ATOM 789 N N . GLU A 1 103 ? 20.600 1.889 -31.320 1.00 91.31 103 GLU A N 1
ATOM 790 C CA . GLU A 1 103 ? 21.511 0.860 -31.848 1.00 91.31 103 GLU A CA 1
ATOM 791 C C . GLU A 1 103 ? 20.965 0.194 -33.125 1.00 91.31 103 GLU A C 1
ATOM 793 O O . GLU A 1 103 ? 21.752 -0.169 -33.995 1.00 91.31 103 GLU A O 1
ATOM 798 N N . LEU A 1 104 ? 19.639 0.071 -33.261 1.00 88.75 104 LEU A N 1
ATOM 799 C CA . LEU A 1 104 ? 18.968 -0.410 -34.476 1.00 88.75 104 LEU A CA 1
ATOM 800 C C . LEU A 1 104 ? 19.114 0.558 -35.662 1.00 88.75 104 LEU A C 1
ATOM 802 O O . LEU A 1 104 ? 19.183 0.107 -36.805 1.00 88.75 104 LEU A O 1
ATOM 806 N N . GLY A 1 105 ? 19.220 1.859 -35.389 1.00 87.38 105 GLY A N 1
ATOM 807 C CA . GLY A 1 105 ? 19.378 2.901 -36.401 1.00 87.38 105 GLY A CA 1
ATOM 808 C C . GLY A 1 105 ? 18.061 3.303 -37.073 1.00 87.38 105 GLY A C 1
ATOM 809 O O . GLY A 1 105 ? 17.099 2.539 -37.122 1.00 87.38 105 GLY A O 1
ATOM 810 N N . ASP A 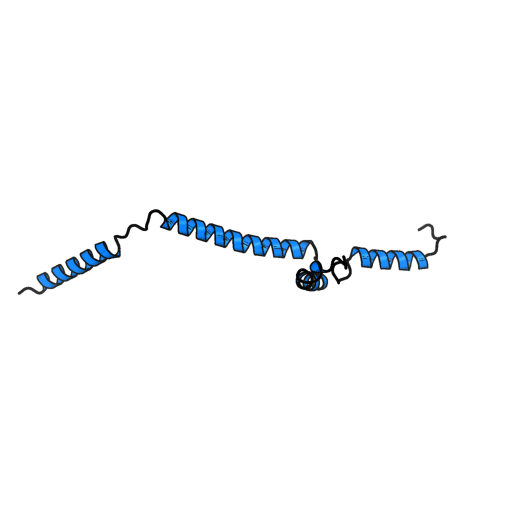1 106 ? 18.033 4.523 -37.608 1.00 84.25 106 ASP A N 1
ATOM 811 C CA . ASP A 1 106 ? 16.807 5.163 -38.112 1.00 84.25 106 ASP A CA 1
ATOM 812 C C . ASP A 1 106 ? 16.270 4.547 -39.424 1.00 84.25 106 ASP A C 1
ATOM 814 O O . ASP A 1 106 ? 15.130 4.801 -39.803 1.00 84.25 106 ASP A O 1
ATOM 818 N N . ASP A 1 107 ? 17.067 3.706 -40.096 1.00 81.75 107 ASP A N 1
ATOM 819 C CA . ASP A 1 107 ? 16.702 2.996 -41.334 1.00 81.75 107 ASP A CA 1
ATOM 820 C C . ASP A 1 107 ? 16.092 1.599 -41.081 1.00 81.75 107 ASP A C 1
ATOM 822 O O . ASP A 1 107 ? 15.784 0.858 -42.021 1.00 81.75 107 ASP A O 1
ATOM 826 N N . CYS A 1 108 ? 15.943 1.192 -39.816 1.00 70.25 108 CYS A N 1
ATOM 827 C CA . CYS A 1 108 ? 15.408 -0.121 -39.472 1.00 70.25 108 CYS A CA 1
ATOM 828 C C . CYS A 1 108 ? 13.867 -0.124 -39.513 1.00 70.25 108 CYS A C 1
ATOM 830 O O . CYS A 1 108 ? 13.222 0.567 -38.734 1.00 70.25 108 CYS A O 1
ATOM 832 N N . ASN A 1 109 ? 13.270 -0.935 -40.394 1.00 70.38 109 ASN A N 1
ATOM 833 C CA . ASN A 1 109 ? 11.809 -1.066 -40.580 1.00 70.38 109 ASN A CA 1
ATOM 834 C C . ASN A 1 109 ? 11.187 -2.235 -39.784 1.00 70.38 109 ASN A C 1
ATOM 836 O O . ASN A 1 109 ? 10.214 -2.846 -40.234 1.00 70.38 109 ASN A O 1
ATOM 840 N N . PHE A 1 110 ? 11.793 -2.600 -38.655 1.00 59.38 110 PHE A N 1
ATOM 841 C CA . PHE A 1 110 ? 11.254 -3.635 -37.769 1.00 59.38 110 PHE A CA 1
ATOM 842 C C . PHE A 1 110 ? 10.074 -3.120 -36.937 1.00 59.38 110 PHE A C 1
ATOM 844 O O . PHE A 1 110 ? 10.075 -1.917 -36.593 1.00 59.38 110 PHE A O 1
#

Foldseek 3Di:
DDPVVVVVVVVVVVVVCCCVVVVPPPPPCPVVVVVVVVVVVVVVVVVVVVVVVVLCVVPVDPVLSVQQVVQPPPDPVPPDPPDSPDDDPVNVVVVVCVVVVVVCPPPDPD

pLDDT: mean 74.58, std 12.55, range [49.41, 93.44]

Radius of gyration: 34.34 Å; chains: 1; bounding box: 49×45×111 Å